Protein AF-A0A954ZH85-F1 (afdb_monomer_lite)

pLDDT: mean 72.24, std 15.51, range [44.59, 95.56]

Sequence (114 aa):
MSSLLQSTYRHSLREAIVILLAWLLCLVYTTAFCYMRGYSAHQYRVAQKYHVDDMVGPLDNWNRTPESLATPGGLGIPDWVLWGVIVPWGLCILFTIWFCLFFFREDELGDNVA

Radius of gyration: 22.66 Å; chains: 1; bounding box: 56×34×59 Å

Structure (mmCIF, N/CA/C/O backbone):
data_AF-A0A954ZH85-F1
#
_entry.id   AF-A0A954ZH85-F1
#
loop_
_atom_site.group_PDB
_atom_site.id
_atom_site.type_symbol
_atom_site.label_atom_id
_atom_site.label_alt_id
_atom_site.label_comp_id
_atom_site.label_asym_id
_atom_site.label_entity_id
_atom_site.label_seq_id
_atom_site.pdbx_PDB_ins_code
_atom_site.Cartn_x
_atom_site.Cartn_y
_atom_site.Cartn_z
_atom_site.occupancy
_atom_site.B_iso_or_equiv
_atom_site.auth_seq_id
_atom_site.auth_comp_id
_atom_site.auth_asym_id
_atom_site.auth_atom_id
_atom_site.pdbx_PDB_model_num
ATOM 1 N N . MET A 1 1 ? -14.714 -1.023 37.016 1.00 57.53 1 MET A N 1
ATOM 2 C CA . MET A 1 1 ? -13.588 -0.416 36.270 1.00 57.53 1 MET A CA 1
ATOM 3 C C . MET A 1 1 ? -12.869 -1.431 35.374 1.00 57.53 1 MET A C 1
ATOM 5 O O . MET A 1 1 ? -12.794 -1.200 34.179 1.00 57.53 1 MET A O 1
ATOM 9 N N . SER A 1 2 ? -12.384 -2.569 35.890 1.00 66.50 2 SER A N 1
ATOM 10 C CA . SER A 1 2 ? -11.571 -3.534 35.117 1.00 66.50 2 SER A CA 1
ATOM 11 C C . SER A 1 2 ? -12.312 -4.277 33.991 1.00 66.50 2 SER A C 1
ATOM 13 O O . SER A 1 2 ? -11.732 -4.499 32.933 1.00 66.50 2 SER A O 1
ATOM 15 N N . SER A 1 3 ? -13.587 -4.632 34.178 1.00 69.44 3 SER A N 1
ATOM 16 C CA . SER A 1 3 ? -14.380 -5.373 33.179 1.00 69.44 3 SER A CA 1
ATOM 17 C C . SER A 1 3 ? -14.788 -4.533 31.961 1.00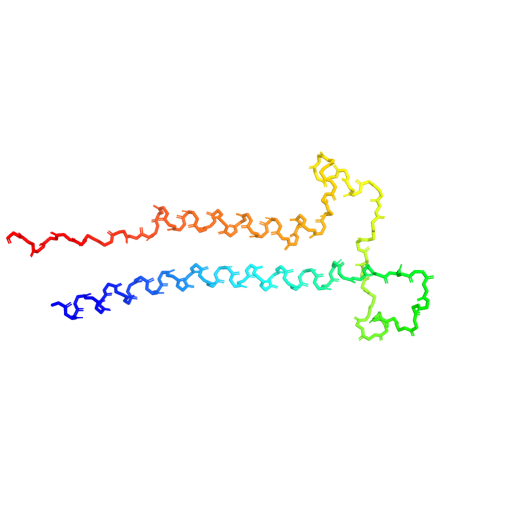 69.44 3 SER A C 1
ATOM 19 O O . SER A 1 3 ? -14.782 -5.041 30.842 1.00 69.44 3 SER A O 1
ATOM 21 N N . LEU A 1 4 ? -15.091 -3.244 32.157 1.00 70.00 4 LEU A N 1
ATOM 22 C CA . LEU A 1 4 ? -15.456 -2.328 31.068 1.00 70.00 4 LEU A CA 1
ATOM 23 C C . LEU A 1 4 ? -14.260 -2.046 30.159 1.00 70.00 4 LEU A C 1
ATOM 25 O O . LEU A 1 4 ? -14.364 -2.229 28.948 1.00 70.00 4 LEU A O 1
ATOM 29 N N . LEU A 1 5 ? -13.098 -1.745 30.753 1.00 71.00 5 LEU A N 1
ATOM 30 C CA . LEU A 1 5 ? -11.847 -1.561 30.014 1.00 71.00 5 LEU A CA 1
ATOM 31 C C . LEU A 1 5 ? -11.506 -2.783 29.151 1.00 71.00 5 LEU A C 1
ATOM 33 O O . LEU A 1 5 ? -11.067 -2.636 28.015 1.00 71.00 5 LEU A O 1
ATOM 37 N N . GLN A 1 6 ? -11.756 -3.994 29.657 1.00 73.12 6 GLN A N 1
ATOM 38 C CA . GLN A 1 6 ? -11.505 -5.226 28.912 1.00 73.12 6 GLN A CA 1
ATOM 39 C C . GLN A 1 6 ? -12.436 -5.392 27.696 1.00 73.12 6 GLN A C 1
ATOM 41 O O . GLN A 1 6 ? -11.999 -5.908 26.665 1.00 73.12 6 GLN A O 1
ATOM 46 N N . SER A 1 7 ? -13.699 -4.962 27.800 1.00 71.56 7 SER A N 1
ATOM 47 C CA . SER A 1 7 ? -14.678 -5.044 26.707 1.00 71.56 7 SER A CA 1
ATOM 48 C C . SER A 1 7 ? -14.411 -4.024 25.595 1.00 71.56 7 SER A C 1
ATOM 50 O O . SER A 1 7 ? -14.322 -4.420 24.431 1.00 71.56 7 SER A O 1
ATOM 52 N N . THR A 1 8 ? -14.162 -2.761 25.957 1.00 76.00 8 THR A N 1
ATOM 53 C CA . THR A 1 8 ? -13.819 -1.679 25.023 1.00 76.00 8 THR A CA 1
ATOM 54 C C . THR A 1 8 ? -12.518 -1.995 24.293 1.00 76.00 8 THR A C 1
ATOM 56 O O . THR A 1 8 ? -12.475 -2.000 23.067 1.00 76.00 8 THR A O 1
ATOM 59 N N . TYR A 1 9 ? -11.474 -2.408 25.023 1.00 77.25 9 TYR A N 1
ATOM 60 C CA . TYR A 1 9 ? -10.193 -2.786 24.422 1.00 77.25 9 TYR A CA 1
ATOM 61 C C . TYR A 1 9 ? -10.330 -3.913 23.387 1.00 77.25 9 TYR A C 1
ATOM 63 O O . TYR A 1 9 ? -9.724 -3.866 22.316 1.00 77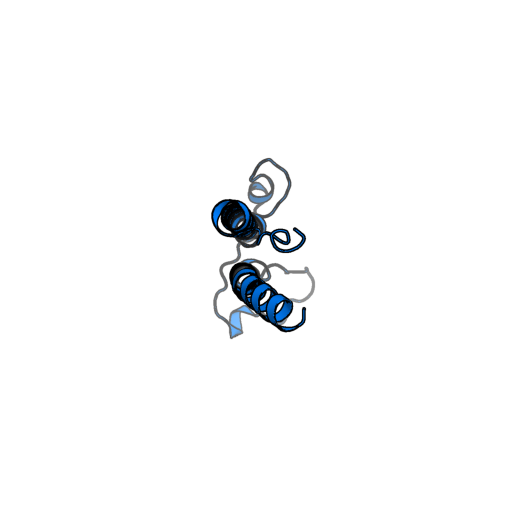.25 9 TYR A O 1
ATOM 71 N N . ARG A 1 10 ? -11.153 -4.931 23.672 1.00 74.44 10 ARG A N 1
ATOM 72 C CA . ARG A 1 10 ? -11.383 -6.049 22.745 1.00 74.44 10 ARG A CA 1
ATOM 73 C C . ARG A 1 10 ? -12.156 -5.618 21.493 1.00 74.44 10 ARG A C 1
ATOM 75 O O . ARG A 1 10 ? -11.938 -6.216 20.437 1.00 74.44 10 ARG A O 1
ATOM 82 N N . HIS A 1 11 ? -13.029 -4.615 21.590 1.00 77.44 11 HIS A N 1
ATOM 83 C CA . HIS A 1 11 ? -13.728 -4.055 20.433 1.00 77.44 11 HIS A CA 1
ATOM 84 C C . HIS A 1 11 ? -12.758 -3.280 19.535 1.00 77.44 11 HIS A C 1
ATOM 86 O O . HIS A 1 11 ? -12.619 -3.630 18.361 1.00 77.44 11 HIS A O 1
ATOM 92 N N . SER A 1 12 ? -11.980 -2.365 20.121 1.00 81.25 12 SER A N 1
ATOM 93 C CA . SER A 1 12 ? -10.980 -1.570 19.402 1.00 81.25 12 SER A CA 1
ATOM 94 C C . SER A 1 12 ? -9.887 -2.433 18.765 1.00 81.25 12 SER A C 1
ATOM 96 O O . SER A 1 12 ? -9.437 -2.148 17.658 1.00 81.25 12 SER A O 1
ATOM 98 N N . LEU A 1 13 ? -9.480 -3.536 19.409 1.00 83.00 13 LEU A N 1
ATOM 99 C CA . LEU A 1 13 ? -8.503 -4.466 18.833 1.00 83.00 13 LEU A CA 1
ATOM 100 C C . LEU A 1 13 ? -8.997 -5.117 17.542 1.00 83.00 13 LEU A C 1
ATOM 102 O O . LEU A 1 13 ? -8.226 -5.262 16.597 1.00 83.00 13 LEU A O 1
ATOM 106 N N . ARG A 1 14 ? -10.265 -5.534 17.492 1.00 84.19 14 ARG A N 1
ATOM 107 C CA . ARG A 1 14 ? -10.820 -6.178 16.293 1.00 84.19 14 ARG A CA 1
ATOM 108 C C . ARG A 1 14 ? -10.830 -5.220 15.110 1.00 84.19 14 ARG A C 1
ATOM 110 O O . ARG A 1 14 ? -10.541 -5.642 13.999 1.00 84.19 14 ARG A O 1
ATOM 117 N N . GLU A 1 15 ? -11.121 -3.953 15.359 1.00 86.31 15 GLU A N 1
ATOM 118 C CA . GLU A 1 15 ? -11.165 -2.910 14.334 1.00 86.31 15 GLU A CA 1
ATOM 119 C C . GLU A 1 15 ? -9.761 -2.494 13.891 1.00 86.31 15 GLU A C 1
ATOM 121 O O . GLU A 1 15 ? -9.489 -2.406 12.694 1.00 86.31 15 GLU A O 1
ATOM 126 N N . ALA A 1 16 ? -8.825 -2.362 14.834 1.00 88.06 16 ALA A N 1
ATOM 127 C CA . ALA A 1 16 ? -7.421 -2.108 14.530 1.00 88.06 16 ALA A CA 1
ATOM 128 C C . ALA A 1 16 ? -6.796 -3.234 13.688 1.00 88.06 16 ALA A C 1
ATOM 130 O O . ALA A 1 16 ? -6.018 -2.961 12.774 1.00 88.06 16 ALA A O 1
ATOM 131 N N . ILE A 1 17 ? -7.168 -4.496 13.940 1.00 91.31 17 ILE A N 1
ATOM 132 C CA . ILE A 1 17 ? -6.721 -5.642 13.133 1.00 91.31 17 ILE A CA 1
ATOM 133 C C . ILE A 1 17 ? -7.176 -5.502 11.673 1.00 91.31 17 ILE A C 1
ATOM 135 O O . ILE A 1 17 ? -6.406 -5.836 10.779 1.00 91.31 17 ILE A O 1
ATOM 139 N N . VAL A 1 18 ? -8.378 -4.982 11.403 1.00 91.00 18 VAL A N 1
ATOM 140 C CA . VAL A 1 18 ? -8.878 -4.796 10.026 1.00 91.00 18 VAL A CA 1
ATOM 141 C C . VAL A 1 18 ? -7.999 -3.809 9.257 1.00 91.00 18 VAL A C 1
ATOM 143 O O . VAL A 1 18 ? -7.561 -4.113 8.146 1.00 91.00 18 VAL A O 1
ATOM 146 N N . ILE A 1 19 ? -7.681 -2.664 9.867 1.00 92.06 19 ILE A N 1
ATOM 147 C CA . ILE A 1 19 ? -6.787 -1.657 9.274 1.00 92.06 19 ILE A CA 1
ATOM 148 C C . ILE A 1 19 ? -5.385 -2.247 9.085 1.00 92.06 19 ILE A C 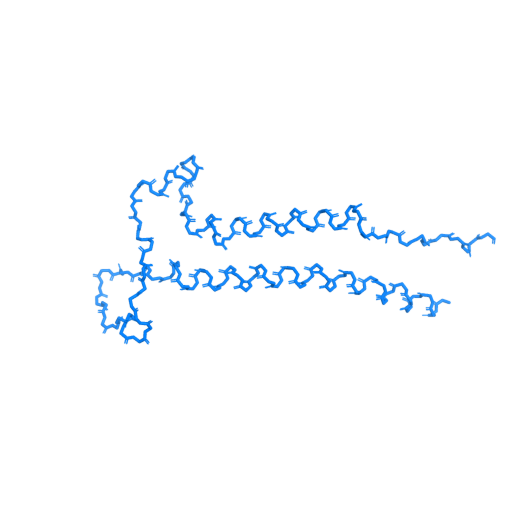1
ATOM 150 O O . ILE A 1 19 ? -4.797 -2.123 8.011 1.00 92.06 19 ILE A O 1
ATOM 154 N N . LEU A 1 20 ? -4.864 -2.945 10.097 1.00 93.25 20 LEU A N 1
ATOM 155 C CA . LEU A 1 20 ? -3.539 -3.556 10.042 1.00 93.25 20 LEU A CA 1
ATOM 156 C C . LEU A 1 20 ? -3.427 -4.589 8.913 1.00 93.25 20 LEU A C 1
ATOM 158 O O . LEU A 1 20 ? -2.429 -4.602 8.198 1.00 93.25 20 LEU A O 1
ATOM 162 N N . LEU A 1 21 ? -4.448 -5.429 8.720 1.00 94.75 21 LEU A N 1
ATOM 163 C CA . LEU A 1 21 ? -4.483 -6.413 7.637 1.00 94.75 21 LEU A CA 1
ATOM 164 C C . LEU A 1 21 ? -4.553 -5.745 6.262 1.00 94.75 21 LEU A C 1
ATOM 166 O O . LEU A 1 21 ? -3.849 -6.177 5.352 1.00 94.75 21 LEU A O 1
ATOM 170 N N . ALA A 1 22 ? -5.341 -4.677 6.109 1.00 93.69 22 ALA A N 1
ATOM 171 C CA . ALA A 1 22 ? -5.389 -3.910 4.865 1.00 93.69 22 ALA A CA 1
ATOM 172 C C . ALA A 1 22 ? -4.009 -3.327 4.510 1.00 93.69 22 ALA A C 1
ATOM 174 O O . ALA A 1 22 ? -3.527 -3.500 3.387 1.00 93.69 22 ALA A O 1
ATOM 175 N N . TRP A 1 23 ? -3.325 -2.727 5.487 1.00 94.94 23 TRP A N 1
ATOM 176 C CA . TRP A 1 23 ? -1.971 -2.201 5.306 1.00 94.94 23 TRP A CA 1
ATOM 177 C C . TRP A 1 23 ? -0.933 -3.296 5.061 1.00 94.94 23 TRP A C 1
ATOM 179 O O . TRP A 1 23 ? -0.029 -3.108 4.249 1.00 94.94 23 TRP A O 1
ATOM 189 N N . LEU A 1 24 ? -1.069 -4.459 5.700 1.00 95.56 24 LEU A N 1
ATOM 190 C CA . LEU A 1 24 ? -0.182 -5.598 5.473 1.00 95.56 24 LEU A CA 1
ATOM 191 C C . LEU A 1 24 ? -0.341 -6.155 4.054 1.00 95.56 24 LEU A C 1
ATOM 193 O O . LEU A 1 24 ? 0.660 -6.417 3.393 1.00 95.56 24 LEU A O 1
ATOM 197 N N . LEU A 1 25 ? -1.570 -6.269 3.547 1.00 94.75 25 LEU A N 1
ATOM 198 C CA . LEU A 1 25 ? -1.828 -6.645 2.153 1.00 94.75 25 LEU A CA 1
ATOM 199 C C . LEU A 1 25 ? -1.223 -5.629 1.177 1.00 94.75 25 LEU A C 1
ATOM 201 O O . LEU A 1 25 ? -0.588 -6.019 0.200 1.00 94.75 25 LEU A O 1
ATOM 205 N N . CYS A 1 26 ? -1.360 -4.334 1.471 1.00 94.06 26 CYS A N 1
ATOM 206 C CA . CYS A 1 26 ? -0.743 -3.263 0.692 1.00 94.06 26 CYS A CA 1
ATOM 207 C C . CYS A 1 26 ? 0.794 -3.349 0.699 1.00 94.06 26 CYS A C 1
ATOM 209 O O . CYS A 1 26 ? 1.431 -3.208 -0.347 1.00 94.06 26 CYS A O 1
ATOM 211 N N . LEU A 1 27 ? 1.400 -3.658 1.849 1.00 91.19 27 LEU A N 1
ATOM 212 C CA . LEU A 1 27 ? 2.844 -3.855 1.987 1.00 91.19 27 LEU A CA 1
ATOM 213 C C . LEU A 1 27 ? 3.322 -5.079 1.200 1.00 91.19 27 LEU A C 1
ATOM 215 O O . LEU A 1 27 ? 4.310 -4.992 0.469 1.00 91.19 27 LEU A O 1
ATOM 219 N N . VAL A 1 28 ? 2.616 -6.206 1.303 1.00 93.25 28 VAL A N 1
ATOM 220 C CA . VAL A 1 28 ? 2.937 -7.431 0.555 1.00 93.25 28 VAL A CA 1
ATOM 221 C C . VAL A 1 28 ? 2.828 -7.177 -0.945 1.00 93.25 28 VAL A C 1
ATOM 223 O O . VAL A 1 28 ? 3.747 -7.515 -1.686 1.00 93.25 28 VAL A O 1
ATOM 226 N N . TYR A 1 29 ? 1.761 -6.512 -1.393 1.00 90.62 29 TYR A N 1
ATOM 227 C CA . TYR A 1 29 ? 1.610 -6.115 -2.790 1.00 90.62 29 TYR A CA 1
ATOM 228 C C . TYR A 1 29 ? 2.771 -5.225 -3.252 1.00 90.62 29 TYR A C 1
ATOM 230 O O . TYR A 1 29 ? 3.409 -5.523 -4.259 1.00 90.62 29 TYR A O 1
ATOM 238 N N . THR A 1 30 ? 3.087 -4.175 -2.488 1.00 88.25 30 THR A N 1
ATOM 239 C CA . THR A 1 30 ? 4.145 -3.210 -2.822 1.00 88.25 30 THR A CA 1
ATOM 240 C C . THR A 1 30 ? 5.506 -3.896 -2.924 1.00 88.25 30 THR A C 1
ATOM 242 O O . THR A 1 30 ? 6.221 -3.732 -3.907 1.00 88.25 30 THR A O 1
ATOM 245 N N . THR A 1 31 ? 5.870 -4.701 -1.925 1.00 86.19 31 THR A N 1
ATOM 246 C CA . THR A 1 31 ? 7.162 -5.404 -1.892 1.00 86.19 31 THR A CA 1
ATOM 247 C C . THR A 1 31 ? 7.276 -6.437 -3.009 1.00 86.19 31 THR A C 1
ATOM 249 O O . THR A 1 31 ? 8.296 -6.460 -3.694 1.00 86.19 31 THR A O 1
ATOM 252 N N . ALA A 1 32 ? 6.230 -7.229 -3.261 1.00 85.62 32 ALA A N 1
ATOM 253 C CA . ALA A 1 32 ? 6.210 -8.204 -4.348 1.00 85.62 32 ALA A CA 1
ATOM 254 C C . ALA A 1 32 ? 6.299 -7.528 -5.726 1.00 85.62 32 ALA A C 1
ATOM 256 O O . ALA A 1 32 ? 7.104 -7.930 -6.565 1.00 85.62 32 ALA A O 1
ATOM 257 N N . PHE A 1 33 ? 5.517 -6.470 -5.956 1.00 83.44 33 PHE A N 1
ATOM 258 C CA . PHE A 1 33 ? 5.522 -5.731 -7.218 1.00 83.44 33 PHE A CA 1
ATOM 259 C C . PHE A 1 33 ? 6.881 -5.067 -7.475 1.00 83.44 33 PHE A C 1
ATOM 261 O O . PHE A 1 33 ? 7.442 -5.212 -8.561 1.00 83.44 33 PHE A O 1
ATOM 268 N N . CYS A 1 34 ? 7.449 -4.397 -6.468 1.00 77.25 34 CYS A N 1
ATOM 269 C CA . CYS A 1 34 ? 8.765 -3.763 -6.561 1.00 77.25 34 CYS A CA 1
ATOM 270 C C . CYS A 1 34 ? 9.896 -4.785 -6.740 1.00 77.25 34 CYS A C 1
ATOM 272 O O . CYS A 1 34 ? 10.825 -4.528 -7.504 1.00 77.25 34 CYS A O 1
ATOM 274 N N . TYR A 1 35 ? 9.819 -5.946 -6.084 1.00 74.44 35 TYR A N 1
ATOM 275 C CA . TYR A 1 35 ? 10.798 -7.021 -6.248 1.00 74.44 35 TYR A CA 1
ATOM 276 C C . TYR A 1 35 ? 10.786 -7.584 -7.672 1.00 74.44 35 TYR A C 1
ATOM 278 O O . TYR A 1 35 ? 11.836 -7.691 -8.294 1.00 74.44 35 TYR A O 1
ATOM 286 N N . MET A 1 36 ? 9.599 -7.881 -8.211 1.00 71.19 36 MET A N 1
ATOM 287 C CA . MET A 1 36 ? 9.468 -8.474 -9.544 1.00 71.19 36 MET A CA 1
ATOM 288 C C . MET A 1 36 ? 9.751 -7.484 -10.680 1.00 71.19 36 MET A C 1
ATOM 290 O O . MET A 1 36 ? 10.253 -7.891 -11.721 1.00 71.19 36 MET A O 1
ATOM 294 N N . ARG A 1 37 ? 9.393 -6.202 -10.517 1.00 69.88 37 ARG A N 1
ATOM 295 C CA . ARG A 1 37 ? 9.382 -5.228 -11.627 1.00 69.88 37 ARG A CA 1
ATOM 296 C C . ARG A 1 37 ? 10.340 -4.047 -11.467 1.00 69.88 37 ARG A C 1
ATOM 298 O O . ARG A 1 37 ? 10.655 -3.404 -12.462 1.00 69.88 37 ARG A O 1
ATOM 305 N N . GLY A 1 38 ? 10.776 -3.723 -10.247 1.00 61.41 38 GLY A N 1
ATOM 306 C CA . GLY A 1 38 ? 11.559 -2.513 -9.955 1.00 61.41 38 GLY A CA 1
ATOM 307 C C . GLY A 1 38 ? 13.073 -2.731 -9.860 1.00 61.41 38 GLY A C 1
ATOM 308 O O . GLY A 1 38 ? 13.842 -1.873 -10.292 1.00 61.41 38 GLY A O 1
ATOM 309 N N . TYR A 1 39 ? 13.524 -3.865 -9.310 1.00 56.25 39 TYR A N 1
ATOM 310 C CA . TYR A 1 39 ? 14.942 -4.079 -8.975 1.00 56.25 39 TYR A CA 1
ATOM 311 C C . TYR A 1 39 ? 15.807 -4.709 -10.075 1.00 56.25 39 TYR A C 1
ATOM 313 O O . TYR A 1 39 ? 17.028 -4.739 -9.930 1.00 56.25 39 TYR A O 1
ATOM 321 N N . SER A 1 40 ? 15.237 -5.112 -11.212 1.00 54.53 40 SER A N 1
ATOM 322 C CA . SER A 1 40 ? 15.998 -5.630 -12.368 1.00 54.53 40 SER A CA 1
ATOM 323 C C . SER A 1 40 ? 16.852 -4.560 -13.079 1.00 54.53 40 SER A C 1
ATOM 325 O O . SER A 1 40 ? 17.467 -4.818 -14.111 1.00 54.53 40 SER A O 1
ATOM 327 N N . ALA A 1 41 ? 16.919 -3.341 -12.536 1.00 53.31 41 ALA A N 1
ATOM 328 C CA . ALA A 1 41 ? 17.651 -2.209 -13.083 1.00 53.31 41 ALA A CA 1
ATOM 329 C C . ALA A 1 41 ? 18.874 -1.849 -12.223 1.00 53.31 41 ALA A C 1
ATOM 331 O O . ALA A 1 41 ? 18.862 -0.855 -11.500 1.00 53.31 41 ALA A O 1
ATOM 332 N N . HIS A 1 42 ? 19.966 -2.608 -12.339 1.00 49.94 42 HIS A N 1
ATOM 333 C CA . HIS A 1 42 ? 21.286 -2.083 -11.974 1.00 49.94 42 HIS A CA 1
ATOM 334 C C . HIS A 1 42 ? 22.410 -2.655 -12.844 1.00 49.94 42 HIS A C 1
ATOM 336 O O . HIS A 1 42 ? 23.339 -3.296 -12.366 1.00 49.94 42 HIS A O 1
ATOM 342 N N . GLN A 1 43 ? 22.374 -2.343 -14.141 1.00 54.19 43 GLN A N 1
ATOM 343 C CA . GLN A 1 43 ? 23.574 -2.416 -14.976 1.00 54.19 43 GLN A CA 1
ATOM 344 C C . GLN A 1 43 ? 24.499 -1.244 -14.613 1.00 54.19 43 GLN A C 1
ATOM 346 O O . GLN A 1 43 ? 24.487 -0.195 -15.257 1.00 54.19 43 GLN A O 1
ATOM 351 N N . TYR A 1 44 ? 25.291 -1.386 -13.547 1.00 45.66 44 TYR A N 1
ATOM 352 C CA . TYR A 1 44 ? 26.462 -0.531 -13.380 1.00 45.66 44 TYR A CA 1
ATOM 353 C C . TYR A 1 44 ? 27.543 -1.029 -14.345 1.00 45.66 44 TYR A C 1
ATOM 355 O O . TYR A 1 44 ? 27.787 -2.225 -14.481 1.00 45.66 44 TYR A O 1
ATOM 363 N N . ARG A 1 45 ? 28.157 -0.096 -15.074 1.00 47.22 45 ARG A N 1
ATOM 364 C CA . ARG A 1 45 ? 29.027 -0.315 -16.244 1.00 47.22 45 ARG A CA 1
ATOM 365 C C . ARG A 1 45 ? 30.399 -0.934 -15.921 1.00 47.22 45 ARG A C 1
ATOM 367 O O . ARG A 1 45 ? 31.389 -0.595 -16.560 1.00 47.22 45 ARG A O 1
ATOM 374 N N . VAL A 1 46 ? 30.463 -1.832 -14.937 1.00 50.78 46 VAL A N 1
ATOM 375 C CA . VAL A 1 46 ? 31.650 -2.598 -14.552 1.00 50.78 46 VAL A CA 1
ATOM 376 C C . VAL A 1 46 ? 31.211 -4.008 -14.122 1.00 50.78 46 VAL A C 1
ATOM 378 O O . VAL A 1 46 ? 30.753 -4.210 -13.009 1.00 50.78 46 VAL A O 1
ATOM 381 N N . ALA A 1 47 ? 31.367 -4.990 -15.014 1.00 52.97 47 ALA A N 1
ATOM 382 C CA . ALA A 1 47 ? 31.305 -6.431 -14.728 1.00 52.97 47 ALA A CA 1
ATOM 383 C C . ALA A 1 47 ? 29.995 -6.992 -14.108 1.00 52.97 47 ALA A C 1
ATOM 385 O O . ALA A 1 47 ? 29.983 -7.479 -12.977 1.00 52.97 47 ALA A O 1
ATOM 386 N N . GLN A 1 48 ? 28.916 -7.057 -14.901 1.00 55.88 48 GLN A N 1
ATOM 387 C CA . GLN A 1 48 ? 27.752 -7.914 -14.620 1.00 55.88 48 GLN A CA 1
ATOM 388 C C . GLN A 1 48 ? 28.108 -9.381 -14.922 1.00 55.88 48 GLN A C 1
ATOM 390 O O . GLN A 1 48 ? 27.933 -9.868 -16.035 1.00 55.88 48 GLN A O 1
ATOM 395 N N . LYS A 1 49 ? 28.698 -10.064 -13.933 1.00 49.00 49 LYS A N 1
ATOM 396 C CA . LYS A 1 49 ? 29.138 -11.472 -14.020 1.00 49.00 49 LYS A CA 1
ATOM 397 C C . LYS A 1 49 ? 28.056 -12.480 -13.595 1.00 49.00 49 LYS A C 1
ATOM 399 O O . LYS A 1 49 ? 28.188 -13.662 -13.882 1.00 49.00 49 LYS A O 1
ATOM 404 N N . TYR A 1 50 ? 26.994 -12.019 -12.940 1.00 53.62 50 TYR A N 1
ATOM 405 C CA . TYR A 1 50 ? 25.861 -12.842 -12.519 1.00 53.62 50 TYR A CA 1
ATOM 406 C C . TYR A 1 50 ? 24.578 -12.222 -13.086 1.00 53.62 50 TYR A C 1
ATOM 408 O O . TYR A 1 50 ? 24.247 -11.091 -12.730 1.00 53.62 50 TYR A O 1
ATOM 416 N N . HIS A 1 51 ? 23.888 -12.929 -13.986 1.00 54.56 51 HIS A N 1
ATOM 417 C CA . HIS A 1 51 ? 22.534 -12.578 -14.416 1.00 54.56 51 HIS A CA 1
ATOM 418 C C . HIS A 1 51 ? 21.544 -13.326 -13.522 1.00 54.56 51 HIS A C 1
ATOM 420 O O . HIS A 1 51 ? 21.522 -14.551 -13.487 1.00 54.56 51 HIS A O 1
ATOM 426 N N . VAL A 1 52 ? 20.724 -12.586 -12.776 1.00 58.78 52 VAL A N 1
ATOM 427 C CA . VAL A 1 52 ? 19.608 -13.165 -12.004 1.00 58.78 52 VAL A CA 1
ATOM 428 C C . VAL A 1 52 ? 18.543 -13.794 -12.913 1.00 58.78 52 VAL A C 1
ATOM 430 O O . VAL A 1 52 ? 17.792 -14.665 -12.475 1.00 58.78 52 VAL A O 1
ATOM 433 N N . ASP A 1 53 ? 18.544 -13.410 -14.189 1.00 56.62 53 ASP A N 1
ATOM 434 C CA . ASP A 1 53 ? 17.656 -13.918 -15.237 1.00 56.62 53 ASP A CA 1
ATOM 435 C C . ASP A 1 53 ? 17.856 -15.424 -15.494 1.00 56.62 53 ASP A C 1
ATOM 437 O O . ASP A 1 53 ? 16.909 -16.121 -15.855 1.00 56.62 53 ASP A O 1
ATOM 441 N N . ASP A 1 54 ? 19.052 -15.960 -15.217 1.00 58.19 54 ASP A N 1
ATOM 442 C CA . ASP A 1 54 ? 19.356 -17.389 -15.377 1.00 58.19 54 ASP A CA 1
ATOM 443 C C . ASP A 1 54 ? 18.684 -18.262 -14.298 1.00 58.19 54 ASP A C 1
ATOM 445 O O . ASP A 1 54 ? 18.498 -19.463 -14.491 1.00 58.19 54 ASP A O 1
ATOM 449 N N . MET A 1 55 ? 18.320 -17.678 -13.149 1.00 60.69 55 MET A N 1
ATOM 450 C CA . MET A 1 55 ? 17.741 -18.406 -12.011 1.00 60.69 55 MET A CA 1
ATOM 451 C C . MET A 1 55 ? 16.217 -18.279 -11.929 1.00 60.69 55 MET A C 1
ATOM 453 O O . MET A 1 55 ? 15.562 -19.172 -11.395 1.00 60.69 55 MET A O 1
ATOM 457 N N . VAL A 1 56 ? 15.655 -17.170 -12.418 1.00 60.12 56 VAL A N 1
ATOM 458 C CA . VAL A 1 56 ? 14.236 -16.815 -12.219 1.00 60.12 56 VAL A CA 1
ATOM 459 C C . VAL A 1 56 ? 13.474 -16.684 -13.550 1.00 60.12 56 VAL A C 1
ATOM 461 O O . VAL A 1 56 ? 12.250 -16.570 -13.556 1.00 60.12 56 VAL A O 1
ATOM 464 N N . GLY A 1 57 ? 14.171 -16.802 -14.685 1.00 54.84 57 GLY A N 1
ATOM 465 C CA . GLY A 1 57 ? 13.606 -16.648 -16.025 1.00 54.84 57 GLY A CA 1
ATOM 466 C C . GLY A 1 57 ? 13.613 -15.192 -16.507 1.00 54.84 57 GLY A C 1
ATOM 467 O O . GLY A 1 57 ? 14.075 -14.309 -15.784 1.00 54.84 57 GLY A O 1
ATOM 468 N N . PRO A 1 58 ? 13.121 -14.920 -17.733 1.00 51.44 58 PRO A N 1
ATOM 469 C CA . PRO A 1 58 ? 13.118 -13.578 -18.308 1.00 51.44 58 PRO A CA 1
ATOM 470 C C . PRO A 1 58 ? 12.254 -12.633 -17.470 1.00 51.44 58 PRO A C 1
ATOM 472 O O . PRO A 1 58 ? 11.027 -12.739 -17.454 1.00 51.44 58 PRO A O 1
ATOM 475 N N . LEU A 1 59 ? 12.898 -11.719 -16.751 1.00 57.16 59 LEU A N 1
ATOM 476 C CA . LEU A 1 59 ? 12.219 -10.679 -15.992 1.00 57.16 59 LEU A CA 1
ATOM 477 C C . LEU A 1 59 ? 12.021 -9.474 -16.919 1.00 57.16 59 LEU A C 1
ATOM 479 O O . LEU A 1 59 ? 12.985 -8.782 -17.244 1.00 57.16 59 LEU A O 1
ATOM 483 N N . ASP A 1 60 ? 10.780 -9.232 -17.358 1.00 56.44 60 ASP A N 1
ATOM 484 C CA . ASP A 1 60 ? 10.422 -8.046 -18.149 1.00 56.44 60 ASP A CA 1
ATOM 485 C C . ASP A 1 60 ? 10.890 -6.778 -17.420 1.00 56.44 60 ASP A C 1
ATOM 487 O O . ASP A 1 60 ? 10.407 -6.424 -16.338 1.00 56.44 60 ASP A O 1
ATOM 491 N N . ASN A 1 61 ? 11.861 -6.087 -18.011 1.00 58.88 61 ASN A N 1
ATOM 492 C CA . ASN A 1 61 ? 12.422 -4.870 -17.458 1.00 58.88 61 ASN A CA 1
ATOM 493 C C . ASN A 1 61 ? 11.545 -3.675 -17.854 1.00 58.88 61 ASN A C 1
ATOM 495 O O . ASN A 1 61 ? 11.461 -3.300 -19.020 1.00 58.88 61 ASN A O 1
ATOM 499 N N . TRP A 1 62 ? 10.951 -2.988 -16.873 1.00 57.16 62 TRP A N 1
ATOM 500 C CA . TRP A 1 62 ? 10.421 -1.630 -17.073 1.00 57.16 62 TRP A CA 1
ATOM 501 C C . TRP A 1 62 ? 11.600 -0.648 -17.171 1.00 57.16 62 TRP A C 1
ATOM 503 O O . TRP A 1 62 ? 11.842 0.183 -16.296 1.00 57.16 62 TRP A O 1
ATOM 513 N N . ASN A 1 63 ? 12.422 -0.851 -18.202 1.00 53.78 63 ASN A N 1
ATOM 514 C CA . ASN A 1 63 ? 13.682 -0.167 -18.421 1.00 53.78 63 ASN A CA 1
ATOM 515 C C . ASN A 1 63 ? 13.399 1.310 -18.723 1.00 53.78 63 ASN A C 1
ATOM 517 O O . ASN A 1 63 ? 12.497 1.628 -19.495 1.00 53.78 63 ASN A O 1
ATOM 521 N N . ARG A 1 64 ? 14.154 2.214 -18.092 1.00 58.03 64 ARG A N 1
ATOM 522 C CA . ARG A 1 64 ? 13.929 3.666 -18.157 1.00 58.03 64 ARG A CA 1
ATOM 523 C C . ARG A 1 64 ? 13.985 4.170 -19.603 1.00 58.03 64 ARG A C 1
ATOM 525 O O . ARG A 1 64 ? 15.078 4.315 -20.149 1.00 58.03 64 ARG A O 1
ATOM 532 N N . THR A 1 65 ? 12.843 4.515 -20.190 1.00 55.88 65 THR A N 1
ATOM 533 C CA . THR A 1 65 ? 12.806 5.437 -21.329 1.00 55.88 65 THR A CA 1
ATOM 534 C C . THR A 1 65 ? 12.744 6.867 -20.777 1.00 55.88 65 THR A C 1
ATOM 536 O O . THR A 1 65 ? 12.099 7.104 -19.757 1.00 55.88 65 THR A O 1
ATOM 539 N N . PRO A 1 66 ? 13.423 7.856 -21.384 1.00 56.81 66 PRO A N 1
ATOM 540 C CA . PRO A 1 66 ? 13.390 9.246 -20.903 1.00 56.81 66 PRO A CA 1
ATOM 541 C C . PRO A 1 66 ? 11.968 9.839 -20.873 1.00 56.81 66 PRO A C 1
ATOM 543 O O . PRO A 1 66 ? 11.690 10.776 -20.132 1.00 56.81 66 PRO A O 1
ATOM 546 N N . GLU A 1 67 ? 11.063 9.237 -21.637 1.00 61.69 67 GLU A N 1
ATOM 547 C CA . GLU A 1 67 ? 9.627 9.500 -21.713 1.00 61.69 67 GLU A CA 1
ATOM 548 C C . GLU A 1 67 ? 8.908 9.160 -20.395 1.00 61.69 67 GLU A C 1
ATOM 550 O O . GLU A 1 67 ? 8.046 9.914 -19.950 1.00 61.69 67 GLU A O 1
ATOM 555 N N . SER A 1 68 ? 9.318 8.075 -19.721 1.00 56.75 68 SER A N 1
ATOM 556 C CA . SER A 1 68 ? 8.714 7.583 -18.472 1.00 56.75 68 SER A CA 1
ATOM 557 C C . SER A 1 68 ? 9.032 8.456 -17.250 1.00 56.75 68 SER A C 1
ATOM 559 O O . SER A 1 68 ? 8.519 8.217 -16.164 1.00 56.75 68 SER A O 1
ATOM 561 N N . LEU A 1 69 ? 9.940 9.431 -17.383 1.00 59.69 69 LEU A N 1
ATOM 562 C CA . LEU A 1 69 ? 10.244 10.425 -16.342 1.00 59.69 69 LEU A CA 1
ATOM 563 C C . LEU A 1 69 ? 9.266 11.612 -16.395 1.00 59.69 69 LEU A C 1
ATOM 565 O O . LEU A 1 69 ? 9.197 12.413 -15.460 1.00 59.69 69 LEU A O 1
ATOM 569 N N . ALA A 1 70 ? 8.523 11.742 -17.498 1.00 59.47 70 ALA A N 1
ATOM 570 C CA . ALA A 1 70 ? 7.570 12.820 -17.714 1.00 59.47 70 ALA A CA 1
ATOM 571 C C . ALA A 1 70 ? 6.152 12.483 -17.212 1.00 59.47 70 ALA A C 1
ATOM 573 O O . ALA A 1 70 ? 5.338 13.392 -17.032 1.00 59.47 70 ALA A O 1
ATOM 574 N N . THR A 1 71 ? 5.840 11.215 -16.935 1.00 61.72 71 THR A N 1
ATOM 575 C CA . THR A 1 71 ? 4.534 10.765 -16.431 1.00 61.72 71 THR A CA 1
ATOM 576 C C . THR A 1 71 ? 4.541 10.557 -14.909 1.00 61.72 71 THR A C 1
ATOM 578 O O . THR A 1 71 ? 5.461 9.937 -14.393 1.00 61.72 71 THR A O 1
ATOM 581 N N . PRO A 1 72 ? 3.541 11.045 -14.146 1.00 56.44 72 PRO A N 1
ATOM 582 C CA . PRO A 1 72 ? 2.497 12.000 -14.498 1.00 56.44 72 PRO A CA 1
ATOM 583 C C . PRO A 1 72 ? 2.931 13.426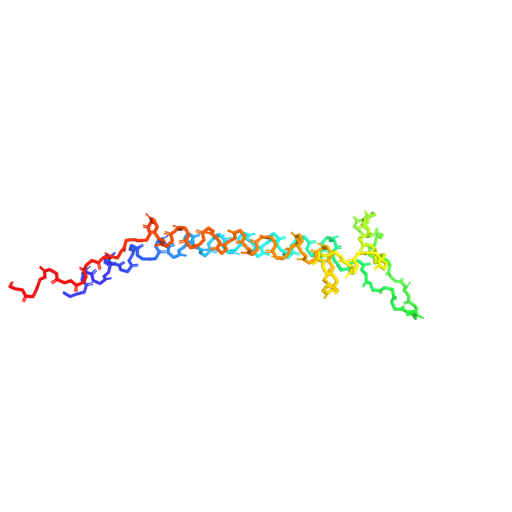 -14.096 1.00 56.44 72 PRO A C 1
ATOM 585 O O . PRO A 1 72 ? 2.921 13.780 -12.919 1.00 56.44 72 PRO A O 1
ATOM 588 N N . GLY A 1 73 ? 3.309 14.262 -15.068 1.00 63.03 73 GLY A N 1
ATOM 589 C CA . GLY A 1 73 ? 3.503 15.706 -14.861 1.00 63.03 73 GLY A CA 1
ATOM 590 C C . GLY A 1 73 ? 4.948 16.190 -14.696 1.00 63.03 73 GLY A C 1
ATOM 591 O O . GLY A 1 73 ? 5.161 17.263 -14.143 1.00 63.03 73 GLY A O 1
ATOM 592 N N . GLY A 1 74 ? 5.948 15.431 -15.153 1.00 60.88 74 GLY A N 1
ATOM 593 C CA . GLY A 1 74 ? 7.352 15.871 -15.134 1.00 60.88 74 GLY A CA 1
ATOM 594 C C . GLY A 1 74 ? 8.013 15.853 -13.754 1.00 60.88 74 GLY A C 1
ATOM 595 O O . GLY A 1 74 ? 9.114 16.371 -13.599 1.00 60.88 74 GLY A O 1
ATOM 596 N N . LEU A 1 75 ? 7.369 15.236 -12.759 1.00 65.88 75 LEU A N 1
ATOM 597 C CA . LEU A 1 75 ? 7.908 15.061 -11.405 1.00 65.88 75 LEU A CA 1
ATOM 598 C C . LEU A 1 75 ? 9.103 14.088 -11.353 1.00 65.88 75 LEU A C 1
ATOM 600 O O . LEU A 1 75 ? 9.738 13.965 -10.308 1.00 65.88 75 LEU A O 1
ATOM 604 N N . GLY A 1 76 ? 9.410 13.384 -12.452 1.00 63.00 76 GLY A N 1
ATOM 605 C CA . GLY A 1 76 ? 10.521 12.431 -12.518 1.00 63.00 76 GLY A CA 1
ATOM 606 C C . GLY A 1 76 ? 10.257 11.105 -11.800 1.00 63.00 76 GLY A C 1
ATOM 607 O O . GLY A 1 76 ? 11.197 10.341 -11.579 1.00 63.00 76 GLY A O 1
ATOM 608 N N . ILE A 1 77 ? 9.009 10.829 -11.404 1.00 66.12 77 ILE A N 1
ATOM 609 C CA . ILE A 1 77 ? 8.646 9.612 -10.668 1.00 66.12 77 ILE A CA 1
ATOM 610 C C . ILE A 1 77 ? 8.504 8.451 -11.665 1.00 66.12 77 ILE A C 1
ATOM 612 O O . ILE A 1 77 ? 7.724 8.569 -12.601 1.00 66.12 77 ILE A O 1
ATOM 616 N N . PRO A 1 78 ? 9.202 7.317 -11.476 1.00 67.62 78 PRO A N 1
ATOM 617 C CA . PRO A 1 78 ? 9.058 6.161 -12.358 1.00 67.62 78 PRO A CA 1
ATOM 618 C C . PRO A 1 78 ? 7.648 5.550 -12.312 1.00 67.62 78 PRO A C 1
ATOM 620 O O . PRO A 1 78 ? 7.082 5.388 -11.228 1.00 67.62 78 PRO A O 1
ATOM 623 N N . ASP A 1 79 ? 7.132 5.086 -13.455 1.00 74.12 79 ASP A N 1
ATOM 624 C CA . ASP A 1 79 ? 5.798 4.467 -13.549 1.00 74.12 79 ASP A CA 1
ATOM 625 C C . ASP A 1 79 ? 5.625 3.264 -12.597 1.00 74.12 79 ASP A C 1
ATOM 627 O O . ASP A 1 79 ? 4.566 3.078 -12.000 1.00 74.12 79 ASP A O 1
ATOM 631 N N . TRP A 1 80 ? 6.675 2.464 -12.370 1.00 73.31 80 TRP A N 1
ATOM 632 C CA . TRP A 1 80 ? 6.612 1.337 -11.429 1.00 73.31 80 TRP A CA 1
ATOM 633 C C . TRP A 1 80 ? 6.442 1.780 -9.968 1.00 73.31 80 TRP A C 1
ATOM 635 O O . TRP A 1 80 ? 5.817 1.062 -9.193 1.00 73.31 80 TRP A O 1
ATOM 645 N N . VAL A 1 81 ? 6.954 2.957 -9.587 1.00 78.50 81 VAL A N 1
ATOM 646 C CA . VAL A 1 81 ? 6.748 3.533 -8.246 1.00 78.50 81 VAL A CA 1
ATOM 647 C C . VAL A 1 81 ? 5.309 4.015 -8.118 1.00 78.50 81 VAL A C 1
ATOM 649 O O . VAL A 1 81 ? 4.667 3.794 -7.092 1.00 78.50 81 VAL A O 1
ATOM 652 N N . LEU A 1 82 ? 4.776 4.630 -9.176 1.00 80.06 82 LEU A N 1
ATOM 653 C CA . LEU A 1 82 ? 3.389 5.075 -9.207 1.00 80.06 82 LEU A CA 1
ATOM 654 C C . LEU A 1 82 ? 2.429 3.890 -9.013 1.00 80.06 82 LEU A C 1
ATOM 656 O O . LEU A 1 82 ? 1.614 3.903 -8.092 1.00 80.06 82 LEU A O 1
ATOM 660 N N . TRP A 1 83 ? 2.564 2.840 -9.824 1.00 78.88 83 TRP A N 1
ATOM 661 C CA . TRP A 1 83 ? 1.669 1.678 -9.792 1.00 78.88 83 TRP A CA 1
ATOM 662 C C . TRP A 1 83 ? 1.960 0.693 -8.653 1.00 78.88 83 TRP A C 1
ATOM 664 O O . TRP A 1 83 ? 1.047 0.021 -8.171 1.00 78.88 83 TRP A O 1
ATOM 674 N N . GLY A 1 84 ? 3.217 0.598 -8.221 1.00 82.31 84 GLY A N 1
ATOM 675 C CA . GLY A 1 84 ? 3.659 -0.326 -7.180 1.00 82.31 84 GLY A CA 1
ATOM 676 C C . GLY A 1 84 ? 3.548 0.223 -5.763 1.00 82.31 84 GLY A C 1
ATOM 677 O O . GLY A 1 84 ? 3.373 -0.563 -4.841 1.00 82.31 84 GLY A O 1
ATOM 678 N N . VAL A 1 85 ? 3.629 1.546 -5.580 1.00 85.00 85 VAL A N 1
ATOM 679 C CA . VAL A 1 85 ? 3.653 2.189 -4.254 1.00 85.00 85 VAL A CA 1
ATOM 680 C C . VAL A 1 85 ? 2.507 3.184 -4.108 1.00 85.00 85 VAL A C 1
ATOM 682 O O . VAL A 1 85 ? 1.666 3.026 -3.229 1.00 85.00 85 VAL A O 1
ATOM 685 N N . ILE A 1 86 ? 2.435 4.195 -4.978 1.00 86.44 86 ILE A N 1
ATOM 686 C CA . ILE A 1 86 ? 1.523 5.335 -4.786 1.00 86.44 86 ILE A CA 1
ATOM 687 C C . ILE A 1 86 ? 0.057 4.906 -4.893 1.00 86.44 86 ILE A C 1
ATOM 689 O O . ILE A 1 86 ? -0.742 5.241 -4.022 1.00 86.44 86 ILE A O 1
ATOM 693 N N . VAL A 1 87 ? -0.304 4.150 -5.932 1.00 88.81 87 VAL A N 1
ATOM 694 C CA . VAL A 1 87 ? -1.674 3.654 -6.139 1.00 88.81 87 VAL A CA 1
ATOM 695 C C . VAL A 1 87 ? -2.151 2.757 -4.988 1.00 88.81 87 VAL A C 1
ATOM 697 O O . VAL A 1 87 ? -3.190 3.075 -4.404 1.00 88.81 87 VAL A O 1
ATOM 700 N N . PRO A 1 88 ? -1.443 1.676 -4.601 1.00 91.62 88 PRO A N 1
ATOM 701 C CA . PRO A 1 88 ? -1.902 0.824 -3.506 1.00 91.62 88 PRO A CA 1
ATOM 702 C C . PRO A 1 88 ? -1.921 1.561 -2.161 1.00 91.62 88 PRO A C 1
ATOM 704 O O . PRO A 1 88 ? -2.859 1.367 -1.389 1.00 91.62 88 PRO A O 1
ATOM 707 N N . TRP A 1 89 ? -0.966 2.462 -1.892 1.00 92.31 89 TRP A N 1
ATOM 708 C CA . TRP A 1 89 ? -0.993 3.298 -0.685 1.00 92.31 89 TRP A CA 1
ATOM 709 C C . TRP A 1 89 ? -2.191 4.243 -0.672 1.00 92.31 89 TRP A C 1
ATOM 711 O O . TRP A 1 89 ? -2.902 4.304 0.326 1.00 92.31 89 TRP A O 1
ATOM 721 N N . GLY A 1 90 ? -2.453 4.940 -1.779 1.00 94.81 90 GLY A N 1
ATOM 722 C CA . GLY A 1 90 ? -3.599 5.835 -1.915 1.00 94.81 90 GLY A CA 1
ATOM 723 C C . GLY A 1 90 ? -4.921 5.100 -1.702 1.00 94.81 90 GLY A C 1
ATOM 724 O O . GLY A 1 90 ? -5.758 5.558 -0.927 1.00 94.81 90 GLY A O 1
ATOM 725 N N . LEU A 1 91 ? -5.080 3.916 -2.301 1.00 94.06 91 LEU A N 1
ATOM 726 C CA . LEU A 1 91 ? -6.246 3.059 -2.074 1.00 94.06 91 LEU A CA 1
ATOM 727 C C . LEU A 1 91 ? -6.374 2.637 -0.604 1.00 94.06 91 LEU A C 1
ATOM 729 O O . LEU A 1 91 ? -7.471 2.693 -0.053 1.00 94.06 91 LEU A O 1
ATOM 733 N N . CYS A 1 92 ? -5.270 2.267 0.053 1.00 95.19 92 CYS 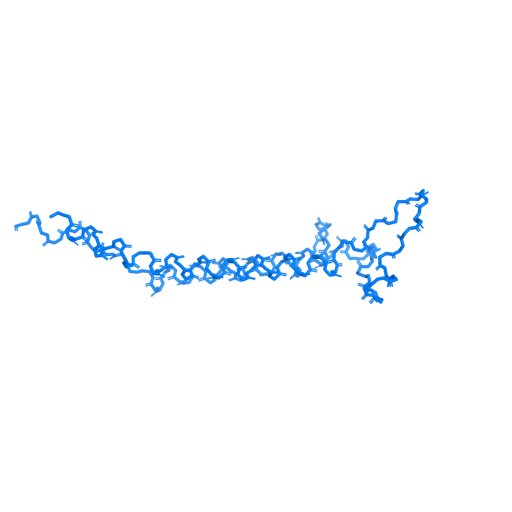A N 1
ATOM 734 C CA . CYS A 1 92 ? -5.274 1.900 1.472 1.00 95.19 92 CYS A CA 1
ATOM 735 C C . CYS A 1 92 ? -5.631 3.078 2.385 1.00 95.19 92 CYS A C 1
ATOM 737 O O . CYS A 1 92 ? -6.374 2.907 3.350 1.00 95.19 92 CYS A O 1
ATOM 739 N N . ILE A 1 93 ? -5.147 4.281 2.072 1.00 94.50 93 ILE A N 1
ATOM 740 C CA . ILE A 1 93 ? -5.481 5.509 2.800 1.00 94.50 93 ILE A CA 1
ATOM 741 C C . ILE A 1 93 ? -6.965 5.826 2.636 1.00 94.50 93 ILE A C 1
ATOM 743 O O . ILE A 1 93 ? -7.647 6.042 3.633 1.00 94.50 93 ILE A O 1
ATOM 747 N N . LEU A 1 94 ? -7.488 5.800 1.407 1.00 95.50 94 LEU A N 1
ATOM 748 C CA . LEU A 1 94 ? -8.908 6.042 1.143 1.00 95.50 94 LEU A CA 1
ATOM 749 C C . LEU A 1 94 ? -9.794 5.015 1.853 1.00 95.50 94 LEU A C 1
ATOM 751 O O . LEU A 1 94 ? -10.787 5.390 2.474 1.00 95.50 94 LEU A O 1
ATOM 755 N N . PHE A 1 95 ? -9.403 3.740 1.820 1.00 94.19 95 PHE A N 1
ATOM 756 C CA . PHE A 1 95 ? -10.079 2.683 2.564 1.00 94.19 95 PHE A CA 1
ATOM 757 C C . PHE A 1 95 ? -10.034 2.932 4.075 1.00 94.19 95 PHE A C 1
ATOM 759 O O . PHE A 1 95 ? -11.061 2.817 4.735 1.00 94.19 95 PHE A O 1
ATOM 766 N N . THR A 1 96 ? -8.877 3.316 4.620 1.00 93.06 96 THR A N 1
ATOM 767 C CA . THR A 1 96 ? -8.722 3.610 6.052 1.00 93.06 96 THR A CA 1
ATOM 768 C C . THR A 1 96 ? -9.592 4.798 6.460 1.00 93.06 96 THR A C 1
ATOM 770 O O . THR A 1 96 ? -10.306 4.708 7.450 1.00 93.06 96 THR A O 1
ATOM 773 N N . ILE A 1 97 ? -9.598 5.885 5.681 1.00 93.19 97 ILE A N 1
ATOM 774 C CA . ILE A 1 97 ? -10.445 7.060 5.933 1.00 93.19 97 ILE A CA 1
ATOM 775 C C . ILE A 1 97 ? -11.920 6.661 5.920 1.00 93.19 97 ILE A C 1
ATOM 777 O O . ILE A 1 97 ? -12.651 6.984 6.851 1.00 93.19 97 ILE A O 1
ATOM 781 N N . TRP A 1 98 ? -12.356 5.934 4.892 1.00 92.94 98 TRP A N 1
ATOM 782 C CA . TRP A 1 98 ? -13.732 5.457 4.800 1.00 92.94 98 TRP A CA 1
ATOM 783 C C . TRP A 1 98 ? -14.106 4.561 5.989 1.00 92.94 98 TRP A C 1
ATOM 785 O O . TRP A 1 98 ? -15.147 4.762 6.611 1.00 92.94 98 TRP A O 1
ATOM 795 N N . PHE A 1 99 ? -13.238 3.619 6.356 1.00 89.94 99 PHE A N 1
ATOM 796 C CA . PHE A 1 99 ? -13.464 2.722 7.484 1.00 89.94 99 PHE A CA 1
ATOM 797 C C . PHE A 1 99 ? -13.564 3.489 8.809 1.00 89.94 99 PHE A C 1
ATOM 799 O O . PHE A 1 99 ? -14.486 3.252 9.587 1.00 89.94 99 PHE A O 1
ATOM 806 N N . CYS A 1 100 ? -12.679 4.459 9.043 1.00 86.94 100 CYS A N 1
ATOM 807 C CA . CYS A 1 100 ? -12.722 5.293 10.241 1.00 86.94 100 CYS A CA 1
ATOM 808 C C . CYS A 1 100 ? -13.976 6.176 10.305 1.00 86.94 100 CYS A C 1
ATOM 810 O O . CYS A 1 100 ? -14.531 6.352 11.378 1.00 86.94 100 CYS A O 1
ATOM 812 N N . LEU A 1 101 ? -14.440 6.728 9.180 1.00 86.50 101 LEU A N 1
ATOM 813 C CA . LEU A 1 101 ? -15.590 7.640 9.182 1.00 86.50 101 LEU A CA 1
ATOM 814 C C . LEU A 1 101 ? -16.942 6.925 9.273 1.00 86.50 101 LEU A C 1
ATOM 816 O O . LEU A 1 101 ? -17.881 7.477 9.838 1.00 86.50 101 LEU A O 1
ATOM 820 N N . PHE A 1 102 ? -17.067 5.733 8.686 1.00 83.62 102 PHE A N 1
ATOM 821 C CA . PHE A 1 102 ? -18.358 5.046 8.571 1.00 83.62 102 PHE A CA 1
ATOM 822 C C . PHE A 1 102 ? -18.490 3.806 9.455 1.00 83.62 102 PHE A C 1
ATOM 824 O O . PHE A 1 102 ? -19.612 3.360 9.689 1.00 83.62 102 PHE A O 1
ATOM 831 N N . PHE A 1 103 ? -17.379 3.223 9.912 1.00 80.50 103 PHE A N 1
ATOM 832 C CA . PHE A 1 103 ? -17.389 1.939 10.616 1.00 80.50 103 PHE A CA 1
ATOM 833 C C . PHE A 1 103 ? -16.806 2.003 12.028 1.00 80.50 103 PHE A C 1
ATOM 835 O O . PHE A 1 103 ? -17.299 1.296 12.905 1.00 80.50 103 PHE A O 1
ATOM 842 N N . PHE A 1 104 ? -15.792 2.841 12.264 1.00 76.88 104 PHE A N 1
ATOM 843 C CA . PHE A 1 104 ? -15.241 3.042 13.602 1.00 76.88 104 PHE A CA 1
ATOM 844 C C . PHE A 1 104 ? -16.275 3.763 14.470 1.00 76.88 104 PHE A C 1
ATOM 846 O O . PHE A 1 104 ? -16.630 4.916 14.223 1.00 76.88 104 PHE A O 1
ATOM 853 N N . ARG A 1 105 ? -16.807 3.053 15.463 1.00 67.38 105 ARG A N 1
ATOM 854 C CA . ARG A 1 105 ? -17.737 3.620 16.436 1.00 67.38 105 ARG A CA 1
ATOM 855 C C . ARG A 1 105 ? -16.926 4.240 17.559 1.00 67.38 105 ARG A C 1
ATOM 857 O O . ARG A 1 105 ? -16.140 3.553 18.205 1.00 67.38 105 ARG A O 1
ATOM 864 N N . GLU A 1 106 ? -17.143 5.522 17.822 1.00 64.12 106 GLU A N 1
ATOM 865 C CA . GLU A 1 106 ? -16.686 6.099 19.080 1.00 64.12 106 GLU A CA 1
ATOM 866 C C . GLU A 1 106 ? -17.578 5.550 20.195 1.00 64.12 106 GLU A C 1
ATOM 868 O O . GLU A 1 106 ? -18.756 5.887 20.297 1.00 64.12 106 GLU A O 1
ATOM 873 N N . ASP A 1 107 ? -17.040 4.621 20.982 1.00 63.62 107 ASP A N 1
ATOM 874 C CA . ASP A 1 107 ? -17.714 4.154 22.187 1.00 63.62 107 ASP A CA 1
ATOM 875 C C . ASP A 1 107 ? -17.818 5.330 23.174 1.00 63.62 107 ASP A C 1
ATOM 877 O O . ASP A 1 107 ? -16.806 5.925 23.555 1.00 63.62 107 ASP A O 1
ATOM 881 N N . GLU A 1 108 ? -19.038 5.670 23.598 1.00 59.25 108 GLU A N 1
ATOM 882 C CA . GLU A 1 108 ? -19.280 6.740 24.567 1.00 59.25 108 GLU A CA 1
ATOM 883 C C . GLU A 1 108 ? -18.636 6.399 25.916 1.00 59.25 108 GLU A C 1
ATOM 885 O O . GLU A 1 108 ? -19.130 5.591 26.707 1.00 59.25 108 GLU A O 1
ATOM 890 N N . LEU A 1 109 ? -17.518 7.055 26.214 1.00 59.06 109 LEU A N 1
ATOM 891 C CA . LEU A 1 109 ? -16.869 6.996 27.518 1.00 59.06 109 LEU A CA 1
ATOM 892 C C . LEU A 1 109 ? -17.558 7.980 28.488 1.00 59.06 109 LEU A C 1
ATOM 894 O O . LEU A 1 109 ? -16.914 8.912 28.964 1.00 59.06 109 LEU A O 1
ATOM 898 N N . GLY A 1 110 ? -18.872 7.841 28.732 1.00 56.72 110 GLY A N 1
ATOM 899 C CA . GLY A 1 110 ? -19.627 8.930 29.378 1.00 56.72 110 GLY A CA 1
ATOM 900 C C . GLY A 1 110 ? -20.899 8.639 30.177 1.00 56.72 110 GLY A C 1
ATOM 901 O O . GLY A 1 110 ? -21.235 9.467 31.012 1.00 56.72 110 GLY A O 1
ATOM 902 N N . ASP A 1 111 ? -21.578 7.499 30.037 1.00 54.88 111 ASP A N 1
ATOM 903 C CA . ASP A 1 111 ? -22.961 7.386 30.556 1.00 54.88 111 ASP A CA 1
ATOM 904 C C . ASP A 1 111 ? -23.116 6.785 31.971 1.00 54.88 111 ASP A C 1
ATOM 906 O O . ASP A 1 111 ? -24.167 6.265 32.327 1.00 54.88 111 ASP A O 1
ATOM 910 N N . ASN A 1 112 ? -22.079 6.840 32.817 1.00 54.50 112 ASN A N 1
ATOM 911 C CA . ASN A 1 112 ? -22.157 6.327 34.201 1.00 54.50 112 ASN A CA 1
ATOM 912 C C . ASN A 1 112 ? -21.523 7.261 35.253 1.00 54.50 112 ASN A C 1
ATOM 914 O O . ASN A 1 112 ? -20.937 6.789 36.228 1.00 54.50 112 ASN A O 1
ATOM 918 N N . VAL A 1 113 ? -21.599 8.582 35.051 1.00 57.31 113 VAL A N 1
ATOM 919 C CA . VAL A 1 113 ? -21.180 9.596 36.048 1.00 57.31 113 VAL A CA 1
ATOM 920 C C . VAL A 1 113 ? -22.369 10.457 36.527 1.00 57.31 113 VAL A C 1
ATOM 922 O O . VAL A 1 113 ? -22.170 11.544 37.061 1.00 57.31 113 VAL A O 1
ATOM 925 N N . ALA A 1 114 ? 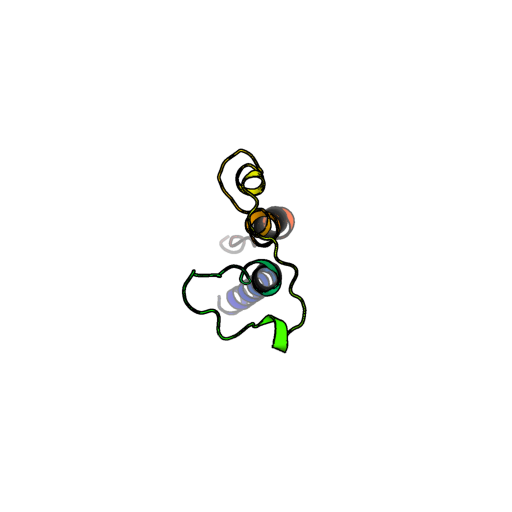-23.607 9.975 36.379 1.00 44.59 114 ALA A N 1
ATOM 926 C CA . ALA A 1 114 ? -24.811 10.606 36.935 1.00 44.59 114 ALA A CA 1
ATOM 927 C C . ALA A 1 114 ? -25.490 9.699 37.968 1.00 44.59 114 ALA A C 1
ATOM 929 O O . ALA A 1 114 ? -25.580 8.478 37.705 1.00 44.59 114 ALA A O 1
#

Secondary structure (DSSP, 8-state):
-HHHHHHHHHHHHHHHHHHHHHHHHHHHHHHHHHHHHTTT----SS-----THHHH---------GGGGSTTTSS---HHHIIIIIHHHHHHHHHHHHHHHHT-----TTTT--

Foldseek 3Di:
DVVVCVVVVVVVVVLVVVLVVLVVVLVVQLVVLCVLEPPQDDPDPPDPPDDPCVVPNDRDYPDDDVVQLPPPHNVRDGPSCCVRPVVSVVVSVVVVVCCCVPPDDDDPPDDPPD